Protein AF-A0A9W9RXB1-F1 (afdb_monomer_lite)

Organism: NCBI:txid293559

Radius of gyration: 17.83 Å; chains: 1; bounding box: 60×31×46 Å

Sequence (129 aa):
MPDAEVPLMHVVWFLSLGADPNFGQNESRLRVEEGAIQLFSRPERNSGAALELAAWFCDMEILEILLGHGAKLENSFALHRAMMRKPSERIPFAERLLSLGADINRIRFLSPTILQGGILSRWPPGLVG

InterPro domains:
  IPR036770 Ankyrin repeat-containing domain superfamily [G3DSA:1.25.40.20] (7-116)
  IPR036770 Ankyrin repeat-containing domain superfamily [SSF48403] (12-116)

pLDDT: mean 75.48, std 21.74, range [35.28, 97.75]

Structure (mmCIF, N/CA/C/O backbone):
data_AF-A0A9W9RXB1-F1
#
_entry.id   AF-A0A9W9RXB1-F1
#
loop_
_atom_site.group_PDB
_atom_site.id
_atom_site.type_symbol
_atom_site.label_atom_id
_atom_site.label_alt_id
_atom_site.label_comp_id
_atom_site.label_asym_id
_atom_site.label_entity_id
_atom_site.label_seq_id
_atom_site.pdbx_PDB_ins_code
_atom_site.Cartn_x
_atom_site.Cartn_y
_atom_site.Cartn_z
_atom_site.occupancy
_atom_site.B_iso_or_equiv
_atom_site.auth_seq_id
_atom_site.auth_comp_id
_atom_site.auth_asym_id
_atom_site.auth_atom_id
_atom_site.pdbx_PDB_model_num
ATOM 1 N N . MET A 1 1 ? -23.577 13.113 8.656 1.00 53.94 1 MET A N 1
ATOM 2 C CA . MET A 1 1 ? -22.628 12.340 7.824 1.00 53.94 1 MET A CA 1
ATOM 3 C C . MET A 1 1 ? -23.272 10.998 7.521 1.00 53.94 1 MET A C 1
ATOM 5 O O . MET A 1 1 ? -23.882 10.476 8.451 1.00 53.94 1 MET A O 1
ATOM 9 N N . PRO A 1 2 ? -23.250 10.530 6.257 1.00 50.47 2 PRO A N 1
ATOM 10 C CA . PRO A 1 2 ? -21.994 10.079 5.639 1.00 50.47 2 PRO A CA 1
ATOM 11 C C . PRO A 1 2 ? -21.806 10.449 4.149 1.00 50.47 2 PRO A C 1
ATOM 13 O O . PRO A 1 2 ? -22.614 10.086 3.307 1.00 50.47 2 PRO A O 1
ATOM 16 N N . ASP A 1 3 ? -20.672 11.086 3.831 1.00 51.28 3 ASP A N 1
ATOM 17 C CA . ASP A 1 3 ? -20.150 11.258 2.457 1.00 51.28 3 ASP A CA 1
ATOM 18 C C . ASP A 1 3 ? -18.965 10.304 2.166 1.00 51.28 3 ASP A C 1
ATOM 20 O O . ASP A 1 3 ? -18.363 10.339 1.095 1.00 51.28 3 ASP A O 1
ATOM 24 N N . ALA A 1 4 ? -18.614 9.435 3.124 1.00 51.19 4 ALA A N 1
ATOM 25 C CA . ALA A 1 4 ? -17.474 8.518 3.034 1.00 51.19 4 ALA A CA 1
ATOM 26 C C . ALA A 1 4 ? -17.729 7.288 2.137 1.00 51.19 4 ALA A C 1
ATOM 28 O O . ALA A 1 4 ? -16.776 6.670 1.679 1.00 51.19 4 ALA A O 1
ATOM 29 N N . GLU A 1 5 ? -18.986 6.951 1.825 1.00 55.88 5 GLU A N 1
ATOM 30 C CA . GLU A 1 5 ? -19.309 5.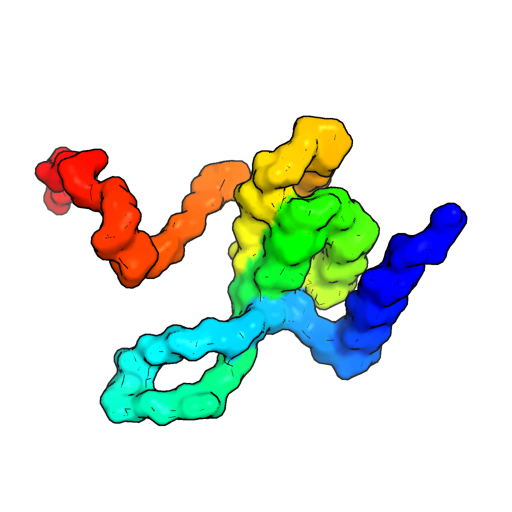808 0.951 1.00 55.88 5 GLU A CA 1
ATOM 31 C C . GLU A 1 5 ? -18.999 6.084 -0.531 1.00 55.88 5 GLU A C 1
ATOM 33 O O . GLU A 1 5 ? -18.772 5.158 -1.311 1.00 55.88 5 GLU A O 1
ATOM 38 N N . VAL A 1 6 ? -18.951 7.360 -0.938 1.00 58.88 6 VAL A N 1
ATOM 39 C CA . VAL A 1 6 ? -18.804 7.751 -2.349 1.00 58.88 6 VAL A CA 1
ATOM 40 C C . VAL A 1 6 ? -17.397 7.482 -2.907 1.00 58.88 6 VAL A C 1
ATOM 42 O O . VAL A 1 6 ? -17.291 6.957 -4.014 1.00 58.88 6 VAL A O 1
ATOM 45 N N . PRO A 1 7 ? -16.285 7.773 -2.211 1.00 60.84 7 PRO A N 1
ATOM 46 C CA . PRO A 1 7 ? -14.955 7.396 -2.699 1.00 60.84 7 PRO A CA 1
ATOM 47 C C . PRO A 1 7 ? -14.756 5.874 -2.764 1.00 60.84 7 PRO A C 1
ATOM 49 O O . PRO A 1 7 ? -14.214 5.367 -3.748 1.00 60.84 7 PRO A O 1
ATOM 52 N N . LEU A 1 8 ? -15.259 5.147 -1.761 1.00 68.19 8 LEU A N 1
ATOM 53 C CA . LEU A 1 8 ? -15.157 3.688 -1.658 1.00 68.19 8 LEU A CA 1
ATOM 54 C C . LEU A 1 8 ? -15.881 2.979 -2.806 1.00 68.19 8 LEU A C 1
ATOM 56 O O . LEU A 1 8 ? -15.292 2.113 -3.457 1.00 68.19 8 LEU A O 1
ATOM 60 N N . MET A 1 9 ? -17.120 3.388 -3.116 1.00 72.19 9 MET A N 1
ATOM 61 C CA . MET A 1 9 ? -17.891 2.767 -4.200 1.00 72.19 9 MET A CA 1
ATOM 62 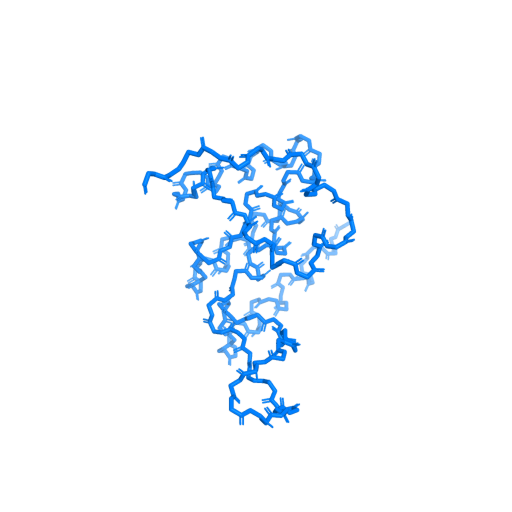C C . MET A 1 9 ? -17.196 2.907 -5.558 1.00 72.19 9 MET A C 1
ATOM 64 O O . MET A 1 9 ? -17.211 1.965 -6.345 1.00 72.19 9 MET A O 1
ATOM 68 N N . HIS A 1 10 ? -16.546 4.043 -5.833 1.00 80.44 10 HIS A N 1
ATOM 69 C CA . HIS A 1 10 ? -15.875 4.253 -7.113 1.00 80.44 10 HIS A CA 1
ATOM 70 C C . HIS A 1 10 ? -14.614 3.398 -7.237 1.00 80.44 10 HIS A C 1
ATOM 72 O O . HIS A 1 10 ? -14.398 2.801 -8.290 1.00 80.44 10 HIS A O 1
ATOM 78 N N . VAL A 1 11 ? -13.805 3.293 -6.175 1.00 85.69 11 VAL A N 1
ATOM 79 C CA . VAL A 1 11 ? -12.600 2.444 -6.176 1.00 85.69 11 VAL A CA 1
ATOM 80 C C . VAL A 1 11 ? -12.979 0.983 -6.411 1.00 85.69 11 VAL A C 1
ATOM 82 O O . VAL A 1 11 ? -12.454 0.360 -7.333 1.00 85.69 11 VAL A O 1
ATOM 85 N N . VAL A 1 12 ? -13.940 0.458 -5.645 1.00 87.81 12 VAL A N 1
ATOM 86 C CA . VAL A 1 12 ? -14.425 -0.923 -5.803 1.00 87.81 12 VAL A CA 1
ATOM 87 C C . VAL A 1 12 ? -15.013 -1.141 -7.197 1.00 87.81 12 VAL A C 1
ATOM 89 O O . VAL A 1 12 ? -14.729 -2.152 -7.838 1.00 87.81 12 VAL A O 1
ATOM 92 N N . TRP A 1 13 ? -15.785 -0.180 -7.708 1.00 91.06 13 TRP A N 1
ATOM 93 C CA . TRP A 1 13 ? -16.368 -0.268 -9.042 1.00 91.06 13 TRP A CA 1
ATOM 94 C C . TRP A 1 13 ? -15.300 -0.324 -10.142 1.00 91.06 13 TRP A C 1
ATOM 96 O O . TRP A 1 13 ? -15.350 -1.225 -10.977 1.00 91.06 13 TRP A O 1
ATOM 106 N N . PHE A 1 14 ? -14.283 0.543 -10.119 1.00 91.00 14 PHE A N 1
ATOM 107 C CA . PHE A 1 14 ? -13.187 0.484 -11.094 1.00 91.00 14 PHE A CA 1
ATOM 108 C C . PHE A 1 14 ? -12.423 -0.843 -11.034 1.00 91.00 14 PHE A C 1
ATOM 110 O O . PHE A 1 14 ? -12.143 -1.434 -12.078 1.00 91.00 14 PHE A O 1
ATOM 117 N N . LEU A 1 15 ? -12.126 -1.345 -9.833 1.00 92.50 15 LEU A N 1
ATOM 118 C CA . LEU A 1 15 ? -11.457 -2.638 -9.658 1.00 92.50 15 LEU A CA 1
ATOM 119 C C . LEU A 1 15 ? -12.323 -3.793 -10.187 1.00 92.50 15 LEU A C 1
ATOM 121 O O . LEU A 1 15 ? -11.806 -4.694 -10.844 1.00 92.50 15 LEU A O 1
ATOM 125 N N . SER A 1 16 ? -13.648 -3.730 -10.003 1.00 92.06 16 SER A N 1
ATOM 126 C CA . SER A 1 16 ? -14.589 -4.723 -10.547 1.00 92.06 16 SER A CA 1
ATOM 127 C C . SER A 1 16 ? -14.629 -4.756 -12.080 1.00 92.06 16 SER A C 1
ATOM 129 O O . SER A 1 16 ? -14.915 -5.796 -12.670 1.00 92.06 16 SER A O 1
ATOM 131 N N . LEU A 1 17 ? -14.286 -3.641 -12.733 1.00 95.00 17 LEU A N 1
ATOM 132 C CA . LEU A 1 17 ? -14.138 -3.548 -14.187 1.00 95.00 17 LEU A CA 1
ATOM 133 C C . LEU A 1 17 ? -12.760 -4.019 -14.686 1.00 95.00 17 LEU A C 1
ATOM 135 O O . LEU A 1 17 ? -12.500 -3.974 -15.888 1.00 95.00 17 LEU A O 1
ATOM 139 N N . GLY A 1 18 ? -11.876 -4.467 -13.788 1.00 92.44 18 GLY A N 1
ATOM 140 C CA . GLY A 1 18 ? -10.537 -4.948 -14.124 1.00 92.44 18 GLY A CA 1
ATOM 141 C C . GLY A 1 18 ? -9.453 -3.870 -14.115 1.00 92.44 18 GLY A C 1
ATOM 142 O O . GLY A 1 18 ? -8.410 -4.066 -14.741 1.00 92.44 18 GLY A O 1
ATOM 143 N N . ALA A 1 19 ? -9.669 -2.736 -13.438 1.00 91.12 19 ALA A N 1
ATOM 144 C CA . ALA A 1 19 ? -8.584 -1.789 -13.192 1.00 91.12 19 ALA A CA 1
ATOM 145 C C . ALA A 1 19 ? -7.461 -2.467 -12.384 1.00 91.12 19 ALA A C 1
ATOM 147 O O . ALA A 1 19 ? -7.715 -3.052 -11.333 1.00 91.12 19 ALA A O 1
ATOM 148 N N . ASP A 1 20 ? -6.219 -2.381 -12.868 1.00 92.62 20 ASP A N 1
ATOM 149 C CA . ASP A 1 20 ? -5.045 -2.887 -12.151 1.00 92.62 20 ASP A CA 1
ATOM 150 C C . ASP A 1 20 ? -4.547 -1.810 -11.170 1.00 92.62 20 ASP A C 1
ATOM 152 O O . ASP A 1 20 ? -4.140 -0.729 -11.615 1.00 92.62 20 ASP A O 1
ATOM 156 N N . PRO A 1 21 ? -4.550 -2.062 -9.846 1.00 93.44 21 PRO A N 1
ATOM 157 C CA . PRO A 1 21 ? -4.122 -1.073 -8.857 1.00 93.44 21 PRO A CA 1
ATOM 158 C C . PRO A 1 21 ? -2.614 -0.773 -8.902 1.00 93.44 21 PRO A C 1
ATOM 160 O O . PRO A 1 21 ? -2.155 0.143 -8.220 1.00 93.44 21 PRO A O 1
ATOM 163 N N . ASN A 1 22 ? -1.840 -1.516 -9.698 1.00 92.94 22 ASN A N 1
ATOM 164 C CA . ASN A 1 22 ? -0.417 -1.278 -9.925 1.00 92.94 22 ASN A CA 1
ATOM 165 C C . ASN A 1 22 ? -0.145 -0.340 -11.113 1.00 92.94 22 ASN A C 1
ATOM 167 O O . ASN A 1 22 ? 1.015 -0.153 -11.488 1.00 92.94 22 ASN A O 1
ATOM 171 N N . PHE A 1 23 ? -1.181 0.223 -11.746 1.00 89.38 23 PHE A N 1
ATOM 172 C CA . PHE A 1 23 ? -1.019 1.168 -12.850 1.00 89.38 23 PHE A CA 1
ATOM 173 C C . PHE A 1 23 ? -1.002 2.613 -12.350 1.00 89.38 23 PHE A C 1
ATOM 175 O O . PHE A 1 23 ? -1.923 3.084 -11.685 1.00 89.38 23 PHE A O 1
ATOM 182 N N . GLY A 1 24 ? 0.069 3.326 -12.686 1.00 79.50 24 GLY A N 1
ATOM 183 C CA . GLY A 1 24 ? 0.255 4.735 -12.353 1.00 79.50 24 GLY A CA 1
ATOM 184 C C . GLY A 1 24 ? -0.290 5.667 -13.421 1.00 79.50 24 GLY A C 1
ATOM 185 O O . GLY A 1 24 ? -0.589 5.252 -14.545 1.00 79.50 24 GLY A O 1
ATOM 186 N N . GLN A 1 25 ? -0.352 6.958 -13.083 1.00 69.62 25 GLN A N 1
ATOM 187 C CA . GLN A 1 25 ? -0.546 7.994 -14.093 1.00 69.62 25 GLN A CA 1
ATOM 188 C C . GLN A 1 25 ? 0.530 7.862 -15.172 1.00 69.62 25 GLN A C 1
ATOM 190 O O . GLN A 1 25 ? 1.646 7.406 -14.910 1.00 69.62 25 GLN A O 1
ATOM 195 N N . ASN A 1 26 ? 0.190 8.290 -16.384 1.00 63.31 26 ASN A N 1
ATOM 196 C CA . ASN A 1 26 ? 1.174 8.503 -17.427 1.00 63.31 26 ASN A CA 1
ATOM 197 C C . ASN A 1 26 ? 2.134 9.587 -16.938 1.00 63.31 26 ASN A C 1
ATOM 199 O O . ASN A 1 26 ? 1.912 10.773 -17.181 1.00 63.31 26 ASN A O 1
ATOM 203 N N . GLU A 1 27 ? 3.209 9.206 -16.250 1.00 53.91 27 GLU A N 1
ATOM 204 C CA . GLU A 1 27 ? 4.370 10.065 -16.248 1.00 53.91 27 GLU A CA 1
ATOM 205 C C . GLU A 1 27 ? 4.760 10.146 -17.718 1.00 53.91 27 GLU A C 1
ATOM 207 O O . GLU A 1 27 ? 5.204 9.166 -18.321 1.00 53.91 27 GLU A O 1
ATOM 212 N N . SER A 1 28 ? 4.580 11.318 -18.317 1.00 44.59 28 SER A N 1
ATOM 213 C CA . SER A 1 28 ? 5.316 11.734 -19.499 1.00 44.59 28 SER A CA 1
ATOM 214 C C . SER A 1 28 ? 6.798 11.819 -19.126 1.00 44.59 28 SER A C 1
ATOM 216 O O . SER A 1 28 ? 7.433 12.866 -19.214 1.00 44.59 28 SER A O 1
ATOM 218 N N . ARG A 1 29 ? 7.372 10.705 -18.657 1.00 47.31 29 ARG A N 1
ATOM 219 C CA . ARG A 1 29 ? 8.784 10.437 -18.769 1.00 47.31 29 ARG A CA 1
ATOM 220 C C . ARG A 1 29 ? 9.004 10.435 -20.261 1.00 47.31 29 ARG A C 1
ATOM 222 O O . ARG A 1 29 ? 8.579 9.523 -20.967 1.00 47.31 29 ARG A O 1
ATOM 229 N N . LEU A 1 30 ? 9.624 11.511 -20.724 1.00 44.81 30 LEU A N 1
ATOM 230 C CA . LEU A 1 30 ? 10.479 11.504 -21.893 1.00 44.81 30 LEU A CA 1
ATOM 231 C C . LEU A 1 30 ? 11.390 10.283 -21.746 1.00 44.81 30 LEU A C 1
ATOM 233 O O . LEU A 1 30 ? 12.469 10.354 -21.161 1.00 44.81 30 LEU A O 1
ATOM 237 N N . ARG A 1 31 ? 10.911 9.122 -22.189 1.00 43.38 31 ARG A N 1
ATOM 238 C CA . ARG A 1 31 ? 11.745 7.959 -22.400 1.00 43.38 31 ARG A CA 1
ATOM 239 C C . ARG A 1 31 ? 12.575 8.388 -23.594 1.00 43.38 31 ARG A C 1
ATOM 241 O O . ARG A 1 31 ? 12.097 8.374 -24.722 1.00 43.38 31 ARG A O 1
ATOM 248 N N . VAL A 1 32 ? 13.783 8.876 -23.332 1.00 47.28 32 VAL A N 1
ATOM 249 C CA . VAL A 1 32 ? 14.806 9.011 -24.367 1.00 47.28 32 VAL A CA 1
ATOM 250 C C . VAL A 1 32 ? 15.273 7.590 -24.674 1.00 47.28 32 VAL A C 1
ATOM 252 O O . VAL A 1 32 ? 16.383 7.196 -24.352 1.00 47.28 32 VAL A O 1
ATOM 255 N N . GLU A 1 33 ? 14.376 6.773 -25.213 1.00 46.16 33 GLU A N 1
ATOM 256 C CA . GLU A 1 33 ? 14.771 5.594 -25.958 1.00 46.16 33 GLU A CA 1
ATOM 257 C C . GLU A 1 33 ? 14.770 6.020 -27.418 1.00 46.16 33 GLU A C 1
ATOM 259 O O . GLU A 1 33 ? 13.738 6.394 -27.972 1.00 46.16 33 GLU A O 1
ATOM 264 N N . GLU A 1 34 ? 15.974 6.060 -27.987 1.00 46.94 34 GLU A N 1
ATOM 265 C CA . GLU A 1 34 ? 16.207 6.133 -29.431 1.00 46.94 34 GLU A CA 1
ATOM 266 C C . GLU A 1 34 ? 15.442 7.257 -30.155 1.00 46.94 34 GLU A C 1
ATOM 268 O O . GLU A 1 34 ? 14.815 7.055 -31.190 1.00 46.94 34 GLU A O 1
ATOM 273 N N . GLY A 1 35 ? 15.500 8.481 -29.622 1.00 47.06 35 GLY A N 1
ATOM 274 C CA . GLY A 1 35 ? 15.162 9.684 -30.393 1.00 47.06 35 GLY A CA 1
ATOM 275 C C . GLY A 1 35 ? 13.688 9.868 -30.782 1.00 47.06 35 GLY A C 1
ATOM 276 O O . GLY A 1 35 ? 13.399 10.764 -31.573 1.00 47.06 35 GLY A O 1
ATOM 277 N N . ALA A 1 36 ? 12.749 9.094 -30.227 1.00 48.03 36 ALA A N 1
ATOM 278 C CA . ALA A 1 36 ? 11.323 9.227 -30.530 1.00 48.03 36 ALA A CA 1
ATOM 279 C C . ALA A 1 36 ? 10.509 9.700 -29.313 1.00 48.03 36 ALA A C 1
ATOM 281 O O . ALA A 1 36 ? 10.356 8.990 -28.320 1.00 48.03 36 ALA A O 1
ATOM 282 N N . ILE A 1 37 ? 9.911 10.892 -29.412 1.00 48.81 37 ILE A N 1
ATOM 283 C CA . ILE A 1 37 ? 8.893 11.362 -28.462 1.00 48.81 37 ILE A CA 1
ATOM 284 C C . ILE A 1 37 ? 7.606 10.569 -28.729 1.00 48.81 37 ILE A C 1
ATOM 286 O O . ILE A 1 37 ? 6.862 10.873 -29.660 1.00 48.81 37 ILE A O 1
ATOM 290 N N . GLN A 1 38 ? 7.323 9.542 -27.925 1.00 51.69 38 GLN A N 1
ATOM 291 C CA . GLN A 1 38 ? 6.029 8.857 -27.979 1.00 51.69 38 GLN A CA 1
ATOM 292 C C . GLN A 1 38 ? 4.991 9.620 -27.144 1.00 51.69 38 GLN A C 1
ATOM 294 O O . GLN A 1 38 ? 4.958 9.523 -25.920 1.00 51.69 38 GLN A O 1
ATOM 299 N N . LEU A 1 39 ? 4.115 10.358 -27.832 1.00 50.72 39 LEU A N 1
ATOM 300 C CA . LEU A 1 39 ? 2.963 11.082 -27.266 1.00 50.72 39 LEU A CA 1
ATOM 301 C C . LEU A 1 39 ? 1.862 10.168 -26.687 1.00 50.72 39 LEU A C 1
ATOM 303 O O . LEU A 1 39 ? 0.948 10.656 -26.030 1.00 50.72 39 LEU A O 1
ATOM 307 N N . PHE A 1 40 ? 1.952 8.851 -26.889 1.00 49.78 40 PHE A N 1
ATOM 308 C CA . PHE A 1 40 ? 1.027 7.861 -26.333 1.00 49.78 40 PHE A CA 1
ATOM 309 C C . PHE A 1 40 ? 1.731 7.043 -25.250 1.00 49.78 40 PHE A C 1
ATOM 311 O O . PHE A 1 40 ? 2.123 5.893 -25.452 1.00 49.78 40 PHE A O 1
ATOM 318 N N . SER A 1 41 ? 1.947 7.666 -24.095 1.00 59.66 41 SER A N 1
ATOM 319 C CA . SER A 1 41 ? 2.550 7.011 -22.936 1.00 59.66 41 SER A CA 1
ATOM 320 C C . SER A 1 41 ? 1.599 5.921 -22.432 1.00 59.66 41 SER A C 1
ATOM 322 O O . SER A 1 41 ? 0.437 6.188 -22.128 1.00 59.66 41 SER A O 1
ATOM 324 N N . ARG A 1 42 ? 2.067 4.672 -22.381 1.00 63.34 42 ARG A N 1
ATOM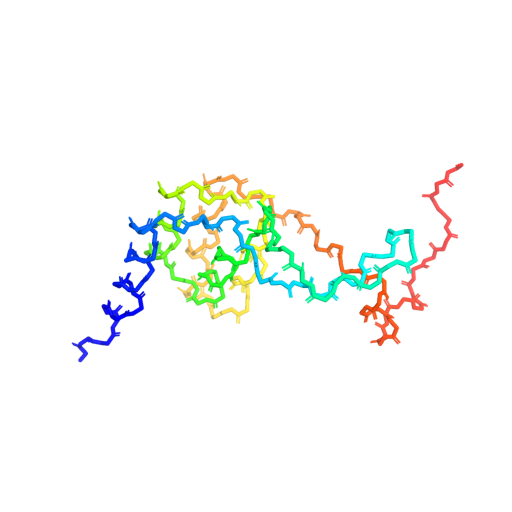 325 C CA . ARG A 1 42 ? 1.350 3.589 -21.694 1.00 63.34 42 ARG A CA 1
ATOM 326 C C . ARG A 1 42 ? 1.403 3.849 -20.177 1.00 63.34 42 ARG A C 1
ATOM 328 O O . ARG A 1 42 ? 2.430 4.359 -19.725 1.00 63.34 42 ARG A O 1
ATOM 335 N N . PRO A 1 43 ? 0.374 3.464 -19.401 1.00 69.81 43 PRO A N 1
ATOM 336 C CA . PRO A 1 43 ? 0.401 3.605 -17.946 1.00 69.81 43 PRO A CA 1
ATOM 337 C C . PRO A 1 43 ? 1.589 2.852 -17.335 1.00 69.81 43 PRO A C 1
ATOM 339 O O . PRO A 1 43 ? 1.995 1.793 -17.832 1.00 69.81 43 PRO A O 1
ATOM 342 N N . GLU A 1 44 ? 2.156 3.403 -16.261 1.00 77.00 44 GLU A N 1
ATOM 343 C CA . GLU A 1 44 ? 3.297 2.811 -15.558 1.00 77.00 44 GLU A CA 1
ATOM 344 C C . GLU A 1 44 ? 2.849 1.540 -14.822 1.00 77.00 44 GLU A C 1
ATOM 346 O O . GLU A 1 44 ? 2.114 1.619 -13.847 1.00 77.00 44 GLU A O 1
ATOM 351 N N . ARG A 1 45 ? 3.282 0.363 -15.295 1.00 77.75 45 ARG A N 1
ATOM 352 C CA . ARG A 1 45 ? 2.747 -0.954 -14.879 1.00 77.75 45 ARG A CA 1
ATOM 353 C C . ARG A 1 45 ? 3.181 -1.458 -13.494 1.00 77.75 45 ARG A C 1
ATOM 355 O O . ARG A 1 45 ? 2.723 -2.512 -13.073 1.00 77.75 45 ARG A O 1
ATOM 362 N N . ASN A 1 46 ? 4.087 -0.751 -12.825 1.00 85.94 46 ASN A N 1
ATOM 363 C CA . ASN A 1 46 ? 4.608 -1.089 -11.493 1.00 85.94 46 ASN A CA 1
ATOM 364 C C . ASN A 1 46 ? 4.561 0.138 -10.577 1.00 85.94 46 ASN A C 1
ATOM 366 O O . ASN A 1 46 ? 5.502 0.423 -9.840 1.00 85.94 46 ASN A O 1
ATOM 370 N N . SER A 1 47 ? 3.489 0.913 -10.681 1.00 88.56 47 SER A N 1
ATOM 371 C CA . SER A 1 47 ? 3.310 2.111 -9.881 1.00 88.56 47 SER A CA 1
ATOM 372 C C . SER A 1 47 ? 2.631 1.780 -8.560 1.00 88.56 47 SER A C 1
ATOM 374 O O . SER A 1 47 ? 1.628 1.073 -8.521 1.00 88.56 47 SER A O 1
ATOM 376 N N . GLY A 1 48 ? 3.136 2.346 -7.469 1.00 90.94 48 GLY A N 1
ATOM 377 C CA . GLY A 1 48 ? 2.458 2.336 -6.175 1.00 90.94 48 GLY A CA 1
ATOM 378 C C . GLY A 1 48 ? 1.488 3.501 -5.971 1.00 90.94 48 GLY A C 1
ATOM 379 O O . GLY A 1 48 ? 1.084 3.742 -4.836 1.00 90.94 48 GLY A O 1
ATOM 380 N N . ALA A 1 49 ? 1.139 4.252 -7.023 1.00 90.19 49 ALA A N 1
ATOM 381 C CA . ALA A 1 49 ? 0.391 5.506 -6.923 1.00 90.19 49 ALA A CA 1
ATOM 382 C C . ALA A 1 49 ? -0.963 5.372 -6.203 1.00 90.19 49 ALA A C 1
ATOM 384 O O . ALA A 1 49 ? -1.315 6.242 -5.407 1.00 90.19 49 ALA A O 1
ATOM 385 N N . ALA A 1 50 ? -1.703 4.282 -6.436 1.00 92.38 50 ALA A N 1
ATOM 386 C CA . ALA A 1 50 ? -2.979 4.039 -5.763 1.00 92.38 50 ALA A CA 1
ATOM 387 C C . ALA A 1 50 ? -2.799 3.887 -4.240 1.00 92.38 50 ALA A C 1
ATOM 389 O O . ALA A 1 50 ? -3.489 4.547 -3.461 1.00 92.38 50 ALA A O 1
ATOM 390 N N . LEU A 1 51 ? -1.810 3.092 -3.814 1.00 94.88 51 LEU A N 1
ATOM 391 C CA . LEU A 1 51 ? -1.464 2.915 -2.399 1.00 94.88 51 LEU A CA 1
ATOM 392 C C . LEU A 1 51 ? -0.921 4.205 -1.774 1.00 94.88 51 LEU A C 1
ATOM 394 O O . LEU A 1 51 ? -1.237 4.527 -0.632 1.00 94.88 51 LEU A O 1
ATOM 398 N N . GLU A 1 52 ? -0.123 4.971 -2.517 1.00 92.88 52 GLU A N 1
ATOM 399 C CA . GLU A 1 52 ? 0.372 6.274 -2.074 1.00 92.88 52 GLU A CA 1
ATOM 400 C C . GLU A 1 52 ? -0.748 7.287 -1.841 1.00 92.88 52 GLU A C 1
ATOM 402 O O . GLU A 1 52 ? -0.668 8.070 -0.892 1.00 92.88 52 GLU A O 1
ATOM 407 N N . LEU A 1 53 ? -1.786 7.271 -2.681 1.00 91.06 53 LEU A N 1
ATOM 408 C CA . LEU A 1 53 ? -2.950 8.134 -2.525 1.00 91.06 53 LEU A CA 1
ATOM 409 C C . LEU A 1 53 ? -3.786 7.720 -1.309 1.00 91.06 53 LEU A C 1
ATOM 411 O O . LEU A 1 53 ? -4.128 8.580 -0.501 1.00 91.06 53 LEU A O 1
ATOM 415 N N . ALA A 1 54 ? -4.043 6.421 -1.128 1.00 93.19 54 ALA A N 1
ATOM 416 C CA . ALA A 1 54 ? -4.702 5.904 0.074 1.00 93.19 54 ALA A CA 1
ATOM 417 C C . ALA A 1 54 ? -3.936 6.315 1.343 1.00 93.19 54 ALA A C 1
ATOM 419 O O . ALA A 1 54 ? -4.509 6.837 2.300 1.00 93.19 54 ALA A O 1
ATOM 420 N N . ALA A 1 55 ? -2.609 6.186 1.312 1.00 93.81 55 ALA A N 1
ATOM 421 C CA . ALA A 1 55 ? -1.744 6.565 2.417 1.00 93.81 55 ALA A CA 1
ATOM 422 C C . ALA A 1 55 ? -1.709 8.072 2.684 1.00 93.81 55 ALA A C 1
ATOM 424 O O . ALA A 1 55 ? -1.676 8.482 3.843 1.00 93.81 55 ALA A O 1
ATOM 425 N N . TRP A 1 56 ? -1.768 8.909 1.643 1.00 92.19 56 TRP A N 1
ATOM 426 C CA . TRP A 1 56 ? -1.868 10.361 1.799 1.00 92.19 56 TRP A CA 1
ATOM 427 C C . TRP A 1 56 ? -3.085 10.767 2.631 1.00 92.19 56 TRP A C 1
ATOM 429 O O . TRP A 1 56 ? -2.996 11.715 3.403 1.00 92.19 56 TRP A O 1
ATOM 439 N N . PHE A 1 57 ? -4.199 10.043 2.512 1.00 91.25 57 PHE A N 1
ATOM 440 C CA . PHE A 1 57 ? -5.394 10.262 3.328 1.00 91.25 57 PHE A CA 1
ATOM 441 C C . PHE A 1 57 ? -5.451 9.388 4.589 1.00 91.25 57 PHE A C 1
ATOM 443 O O . PHE A 1 57 ? -6.350 9.579 5.403 1.00 91.25 57 PHE A O 1
ATOM 450 N N . CYS A 1 58 ? -4.478 8.488 4.786 1.00 94.19 58 CYS A N 1
ATOM 451 C CA . CYS A 1 58 ? -4.497 7.443 5.816 1.00 94.19 58 CYS A CA 1
ATOM 452 C C . CYS A 1 58 ? -5.810 6.636 5.802 1.00 94.19 58 CYS A C 1
ATOM 454 O O . CYS A 1 58 ? -6.342 6.280 6.853 1.00 94.19 58 CYS A O 1
ATOM 456 N N . ASP A 1 59 ? -6.334 6.369 4.604 1.00 93.62 59 ASP A N 1
ATOM 457 C CA . ASP A 1 59 ? -7.584 5.641 4.408 1.00 93.62 59 ASP A CA 1
ATOM 458 C C . ASP A 1 59 ? -7.333 4.132 4.489 1.00 93.62 59 ASP A C 1
ATOM 460 O O . ASP A 1 59 ? -6.847 3.503 3.543 1.00 93.62 59 ASP A O 1
ATOM 464 N N . MET A 1 60 ? -7.601 3.567 5.669 1.00 94.75 60 MET A N 1
ATOM 465 C CA . MET A 1 60 ? -7.345 2.155 5.951 1.00 94.75 60 MET A CA 1
ATOM 466 C C . MET A 1 60 ? -8.232 1.234 5.114 1.00 94.75 60 MET A C 1
ATOM 468 O O . MET A 1 60 ? -7.804 0.154 4.729 1.00 94.75 60 MET A O 1
ATOM 472 N N . GLU A 1 61 ? -9.457 1.651 4.811 1.00 94.31 61 GLU A N 1
ATOM 473 C CA . GLU A 1 61 ? -10.389 0.814 4.067 1.00 94.31 61 GLU A CA 1
ATOM 474 C C . GLU A 1 61 ? -9.967 0.715 2.598 1.00 94.31 61 GLU A C 1
ATOM 476 O O . GLU A 1 61 ? -9.859 -0.388 2.058 1.00 94.31 61 GLU A O 1
ATOM 481 N N . ILE A 1 62 ? -9.596 1.841 1.978 1.00 93.94 62 ILE A N 1
ATOM 482 C CA . ILE A 1 62 ? -9.031 1.838 0.622 1.00 93.94 62 ILE A CA 1
ATOM 483 C C . ILE A 1 62 ? -7.706 1.063 0.578 1.00 93.94 62 ILE A C 1
ATOM 485 O O . ILE A 1 62 ? -7.463 0.345 -0.394 1.00 93.94 62 ILE A O 1
ATOM 489 N N . LEU A 1 63 ? -6.859 1.164 1.612 1.00 95.50 63 LEU A N 1
ATOM 490 C CA . LEU A 1 63 ? -5.627 0.373 1.705 1.00 95.50 63 LEU A CA 1
ATOM 491 C C . LEU A 1 63 ? -5.923 -1.130 1.588 1.00 95.50 63 LEU A C 1
ATOM 493 O O . LEU A 1 63 ? -5.340 -1.797 0.732 1.00 95.50 63 LEU A O 1
ATOM 497 N N . GLU A 1 64 ? -6.829 -1.655 2.415 1.00 95.94 64 GLU A N 1
ATOM 498 C CA . GLU A 1 64 ? -7.162 -3.084 2.415 1.00 95.94 64 GLU A CA 1
ATOM 499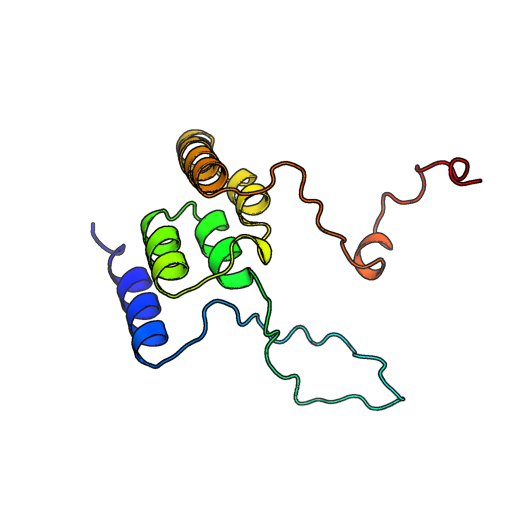 C C . GLU A 1 64 ? -7.829 -3.521 1.103 1.00 95.94 64 GLU A C 1
ATOM 501 O O . GLU A 1 64 ? -7.496 -4.584 0.578 1.00 95.94 64 GLU A O 1
ATOM 506 N N . ILE A 1 65 ? -8.708 -2.692 0.526 1.00 95.69 65 ILE A N 1
ATOM 507 C CA . ILE A 1 65 ? -9.336 -2.967 -0.777 1.00 95.69 65 ILE A CA 1
ATOM 508 C C . ILE A 1 65 ? -8.268 -3.103 -1.868 1.00 95.69 65 ILE A C 1
ATOM 510 O O . ILE A 1 65 ? -8.259 -4.084 -2.612 1.00 95.69 65 ILE A O 1
ATOM 514 N N . LEU A 1 66 ? -7.342 -2.146 -1.965 1.00 95.75 66 LEU A N 1
ATOM 515 C CA . LEU A 1 66 ? -6.293 -2.168 -2.986 1.00 95.75 66 LEU A CA 1
ATOM 516 C C . LEU A 1 66 ? -5.385 -3.394 -2.837 1.00 95.75 66 LEU A C 1
ATOM 518 O O . LEU A 1 66 ? -5.089 -4.060 -3.831 1.00 95.75 66 LEU A O 1
ATOM 522 N N . LEU A 1 67 ? -4.973 -3.725 -1.609 1.00 96.44 67 LEU A N 1
ATOM 523 C CA . LEU A 1 67 ? -4.162 -4.915 -1.333 1.00 96.44 67 LEU A CA 1
ATOM 524 C C . LEU 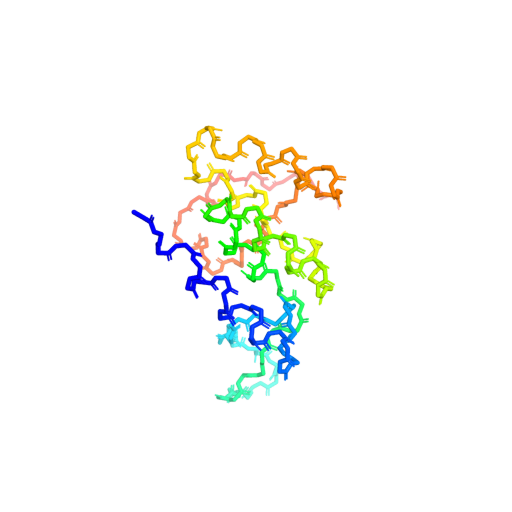A 1 67 ? -4.916 -6.208 -1.672 1.00 96.44 67 LEU A C 1
ATOM 526 O O . LEU A 1 67 ? -4.342 -7.102 -2.293 1.00 96.44 67 LEU A O 1
ATOM 530 N N . GLY A 1 68 ? -6.211 -6.284 -1.347 1.00 96.25 68 GLY A N 1
ATOM 531 C CA . GLY A 1 68 ? -7.084 -7.402 -1.715 1.00 96.25 68 GLY A CA 1
ATOM 532 C C . GLY A 1 68 ? -7.216 -7.602 -3.229 1.00 96.25 68 GLY A C 1
ATOM 533 O O . GLY A 1 68 ? -7.391 -8.728 -3.690 1.00 96.25 68 GLY A O 1
ATOM 534 N N . HIS A 1 69 ? -7.049 -6.532 -4.009 1.00 96.00 69 HIS A N 1
ATOM 535 C CA . HIS A 1 69 ? -7.007 -6.556 -5.473 1.00 96.00 69 HIS A CA 1
ATOM 536 C C . HIS A 1 69 ? -5.584 -6.655 -6.060 1.00 96.00 69 HIS A C 1
ATOM 538 O O . HIS A 1 69 ? -5.390 -6.448 -7.257 1.00 96.00 69 HIS A O 1
ATOM 544 N N . GLY A 1 70 ? -4.582 -7.012 -5.251 1.00 95.44 70 GLY A N 1
ATOM 545 C CA . GLY A 1 70 ? -3.228 -7.308 -5.724 1.00 95.44 70 GLY A CA 1
ATOM 546 C C . GLY A 1 70 ? -2.322 -6.088 -5.893 1.00 95.44 70 GLY A C 1
ATOM 547 O O . GLY A 1 70 ? -1.330 -6.160 -6.624 1.00 95.44 70 GLY A O 1
ATOM 548 N N . ALA A 1 71 ? -2.635 -4.965 -5.241 1.00 96.25 71 ALA A N 1
ATOM 549 C CA . ALA A 1 71 ? -1.709 -3.842 -5.161 1.00 96.25 71 ALA A CA 1
ATOM 550 C C . ALA A 1 71 ? -0.412 -4.255 -4.449 1.00 96.25 71 ALA A C 1
ATOM 552 O O . ALA A 1 71 ? -0.434 -4.862 -3.378 1.00 96.25 71 ALA A O 1
ATOM 553 N N . LYS A 1 72 ? 0.727 -3.894 -5.036 1.00 95.38 72 LYS A N 1
ATOM 554 C CA . LYS A 1 72 ? 2.056 -4.254 -4.539 1.00 95.38 72 LYS A CA 1
ATOM 555 C C . LYS A 1 72 ? 2.622 -3.166 -3.644 1.00 95.38 72 LYS A C 1
ATOM 557 O O . LYS A 1 72 ? 2.967 -2.073 -4.103 1.00 95.38 72 LYS A O 1
ATOM 562 N N . LEU A 1 73 ? 2.760 -3.475 -2.360 1.00 93.75 73 LEU A N 1
ATOM 563 C CA . LEU A 1 73 ? 3.316 -2.554 -1.372 1.00 93.75 73 LEU A CA 1
ATOM 564 C C . LEU A 1 73 ? 4.757 -2.158 -1.730 1.00 93.75 73 LEU A C 1
ATOM 566 O O . LEU A 1 73 ? 5.126 -0.985 -1.622 1.00 93.75 73 LEU A O 1
ATOM 570 N N . GLU A 1 74 ? 5.527 -3.102 -2.274 1.00 91.56 74 GLU A N 1
ATOM 571 C CA . GLU A 1 74 ? 6.885 -2.921 -2.778 1.00 91.56 74 GLU A CA 1
ATOM 572 C C . GLU A 1 74 ? 6.971 -2.065 -4.044 1.00 91.56 74 GLU A C 1
ATOM 574 O O . GLU A 1 74 ? 8.074 -1.735 -4.456 1.00 91.56 74 GLU A O 1
ATOM 579 N N . ASN A 1 75 ? 5.868 -1.580 -4.610 1.00 89.44 75 ASN A N 1
ATOM 580 C CA . ASN A 1 75 ? 5.883 -0.545 -5.653 1.00 89.44 75 ASN A CA 1
ATOM 581 C C . ASN A 1 75 ? 5.614 0.867 -5.103 1.00 89.44 75 ASN A C 1
ATOM 583 O O . ASN A 1 75 ? 5.725 1.845 -5.837 1.00 89.44 75 ASN A O 1
ATOM 587 N N . SER A 1 76 ? 5.267 0.992 -3.817 1.00 90.50 76 SER A N 1
ATOM 588 C CA . SER A 1 76 ? 4.784 2.244 -3.223 1.00 90.50 76 SER A CA 1
ATOM 589 C C . SER A 1 76 ? 5.733 2.877 -2.204 1.00 90.50 76 SER A C 1
ATOM 591 O O . SER A 1 76 ? 6.483 2.197 -1.499 1.00 90.50 76 SER A O 1
ATOM 593 N N . PHE A 1 77 ? 5.617 4.197 -2.051 1.00 91.00 77 PHE A N 1
ATOM 594 C CA . PHE A 1 77 ? 6.141 4.945 -0.906 1.00 91.00 77 PHE A CA 1
ATOM 595 C C . PHE A 1 77 ? 5.034 5.288 0.107 1.00 91.00 77 PHE A C 1
ATOM 597 O O . PHE A 1 77 ? 5.063 6.355 0.725 1.00 91.00 77 PHE A O 1
ATOM 604 N N . ALA A 1 78 ? 4.051 4.396 0.287 1.00 93.19 78 ALA A N 1
ATOM 605 C CA . ALA A 1 78 ? 2.875 4.611 1.137 1.00 93.19 78 ALA A CA 1
ATOM 606 C C . ALA A 1 78 ? 3.240 5.107 2.549 1.00 93.19 78 ALA A C 1
ATOM 608 O O . ALA A 1 78 ? 2.678 6.092 3.023 1.00 93.19 78 ALA A O 1
ATOM 609 N N . LEU A 1 79 ? 4.261 4.515 3.181 1.00 92.62 79 LEU A N 1
ATOM 610 C CA . LEU A 1 79 ? 4.702 4.929 4.516 1.00 92.62 79 LEU A CA 1
ATOM 611 C C . LEU A 1 79 ? 5.135 6.405 4.552 1.00 92.62 79 LEU A C 1
ATOM 613 O O . LEU A 1 79 ? 4.710 7.154 5.427 1.00 92.62 79 LEU A O 1
ATOM 617 N N . HIS A 1 80 ? 5.911 6.848 3.559 1.00 89.88 80 HIS A N 1
ATOM 618 C CA . HIS A 1 80 ? 6.367 8.236 3.448 1.00 89.88 80 HIS A CA 1
ATOM 619 C C . HIS A 1 80 ? 5.201 9.199 3.208 1.00 89.88 80 HIS A C 1
ATOM 621 O O . HIS A 1 80 ? 5.173 10.290 3.775 1.00 89.88 80 HIS A O 1
ATOM 627 N N . ARG A 1 81 ? 4.219 8.797 2.391 1.00 91.00 81 ARG A N 1
ATOM 628 C CA . ARG A 1 81 ? 3.018 9.600 2.120 1.00 91.00 81 ARG A CA 1
ATOM 629 C C . ARG A 1 81 ? 2.155 9.781 3.364 1.00 91.00 81 ARG A C 1
ATOM 631 O O . ARG A 1 81 ? 1.729 10.903 3.628 1.00 91.00 81 ARG A O 1
ATOM 638 N N . ALA A 1 82 ? 1.968 8.725 4.156 1.00 92.62 82 ALA A N 1
ATOM 639 C CA . ALA A 1 82 ? 1.202 8.780 5.401 1.00 92.62 82 ALA A CA 1
ATOM 640 C C . ALA A 1 82 ? 1.803 9.753 6.428 1.00 92.62 82 ALA A C 1
ATOM 642 O O . ALA A 1 82 ? 1.071 10.381 7.195 1.00 92.62 82 ALA A O 1
ATOM 643 N N . MET A 1 83 ? 3.128 9.954 6.428 1.00 88.81 83 MET A N 1
ATOM 644 C CA . MET A 1 83 ? 3.788 10.837 7.399 1.00 88.81 83 MET A CA 1
ATOM 645 C C . MET A 1 83 ? 3.375 12.311 7.297 1.00 88.81 83 MET A C 1
ATOM 647 O O . MET A 1 83 ? 3.549 13.053 8.269 1.00 88.81 83 MET A O 1
ATOM 651 N N . MET A 1 84 ? 2.773 12.713 6.174 1.00 86.25 84 MET A N 1
ATOM 652 C CA . MET A 1 84 ? 2.252 14.062 5.931 1.00 86.25 84 MET A CA 1
ATOM 653 C C . MET A 1 84 ? 0.948 14.361 6.693 1.00 86.25 84 MET A C 1
ATOM 655 O O . MET A 1 84 ? 0.484 15.502 6.693 1.00 86.25 84 MET A O 1
ATOM 659 N N . ARG A 1 85 ? 0.345 13.357 7.346 1.00 90.81 85 ARG A N 1
ATOM 660 C CA . ARG A 1 85 ? -0.891 13.483 8.131 1.00 90.81 85 ARG A CA 1
ATOM 661 C C . ARG A 1 85 ? -0.628 13.710 9.618 1.00 90.81 85 ARG A C 1
ATOM 663 O O . ARG A 1 85 ? 0.500 13.632 10.107 1.00 90.81 85 ARG A O 1
ATOM 670 N N . LYS A 1 86 ? -1.693 14.023 10.362 1.00 91.69 86 LYS A N 1
ATOM 671 C CA . LYS A 1 86 ? -1.612 14.224 11.816 1.00 91.69 86 LYS A CA 1
ATOM 672 C C . LYS A 1 86 ? -1.296 12.901 12.540 1.00 91.69 86 LYS A C 1
ATOM 674 O O . LYS A 1 86 ? -1.702 11.840 12.060 1.00 91.69 86 LYS A O 1
ATOM 679 N N . PRO A 1 87 ? -0.634 12.942 13.714 1.00 92.25 87 PRO A N 1
ATOM 680 C CA . PRO A 1 87 ? -0.233 11.748 14.467 1.00 92.25 87 PRO A CA 1
ATOM 681 C C . PRO A 1 87 ? -1.341 10.710 14.687 1.00 92.25 87 PRO A C 1
ATOM 683 O O . PRO A 1 87 ? -1.087 9.522 14.524 1.00 92.25 87 PRO A O 1
ATOM 686 N N . SER A 1 88 ? -2.566 11.154 14.990 1.00 93.38 88 SER A N 1
ATOM 687 C CA . SER A 1 88 ? -3.701 10.265 15.275 1.00 93.38 88 SER A CA 1
ATOM 688 C C . SER A 1 88 ? -4.154 9.419 14.080 1.00 93.38 88 SER A C 1
ATOM 690 O O . SER A 1 88 ? -4.854 8.437 14.273 1.00 93.38 88 SER A O 1
ATOM 692 N N . GLU A 1 89 ? -3.809 9.824 12.856 1.00 91.44 89 GLU A N 1
ATOM 693 C CA . GLU A 1 89 ? -4.113 9.081 11.626 1.00 91.44 89 GLU A CA 1
ATOM 694 C C . GLU A 1 89 ? -2.883 8.305 11.150 1.00 91.44 89 GLU A C 1
ATOM 696 O O . GLU A 1 89 ? -2.970 7.117 10.848 1.00 91.44 89 GLU A O 1
ATOM 701 N N . ARG A 1 90 ? -1.710 8.955 11.128 1.00 92.81 90 ARG A N 1
ATOM 702 C CA . ARG A 1 90 ? -0.512 8.358 10.527 1.00 92.81 90 ARG A CA 1
ATOM 703 C C . ARG A 1 90 ? 0.097 7.219 11.338 1.00 92.81 90 ARG A C 1
ATOM 705 O O . ARG A 1 90 ? 0.721 6.360 10.732 1.00 92.81 90 ARG A O 1
ATOM 712 N N . ILE A 1 91 ? -0.014 7.222 12.674 1.00 95.31 91 ILE A N 1
ATOM 713 C CA . ILE A 1 91 ? 0.627 6.189 13.510 1.00 95.31 91 ILE A CA 1
ATOM 714 C C . ILE A 1 91 ? -0.049 4.826 13.289 1.00 95.31 91 ILE A C 1
ATOM 716 O O . ILE A 1 91 ? 0.658 3.917 12.857 1.00 95.31 91 ILE A O 1
ATOM 720 N N . PRO A 1 92 ? -1.383 4.679 13.445 1.00 97.06 92 PRO A N 1
ATOM 721 C CA . PRO A 1 92 ? -2.047 3.401 13.173 1.00 97.06 92 PRO A CA 1
ATOM 722 C C . PRO A 1 92 ? -1.861 2.933 11.725 1.00 97.06 92 PRO A C 1
ATOM 724 O O . PRO A 1 92 ? -1.648 1.751 11.462 1.00 97.06 92 PRO A O 1
ATOM 727 N N . PHE A 1 93 ? -1.898 3.868 10.770 1.00 96.94 93 PHE A N 1
ATOM 728 C CA . PHE A 1 93 ? -1.687 3.551 9.360 1.00 96.94 93 PHE A CA 1
ATOM 729 C C . PHE A 1 93 ? -0.258 3.048 9.096 1.00 96.94 93 PHE A C 1
ATOM 731 O O . PHE A 1 93 ? -0.061 2.057 8.397 1.00 96.94 93 PHE A O 1
ATOM 738 N N . ALA A 1 94 ? 0.752 3.687 9.692 1.00 95.88 94 ALA A N 1
ATOM 739 C CA . ALA A 1 94 ? 2.142 3.255 9.598 1.00 95.88 94 ALA A CA 1
ATOM 740 C C . ALA A 1 94 ? 2.367 1.883 10.241 1.00 95.88 94 ALA A C 1
ATOM 742 O O . ALA A 1 94 ? 3.011 1.036 9.629 1.00 95.88 94 ALA A O 1
ATOM 743 N N . GLU A 1 95 ? 1.809 1.638 11.428 1.00 97.12 95 GLU A N 1
ATOM 744 C CA . GLU A 1 95 ? 1.853 0.324 12.081 1.00 97.12 95 GLU A CA 1
ATOM 745 C C . GLU A 1 95 ? 1.262 -0.759 11.178 1.00 97.12 95 GLU A C 1
ATOM 747 O O . GLU A 1 95 ? 1.860 -1.825 11.013 1.00 97.12 95 GLU A O 1
ATOM 752 N N . ARG A 1 96 ? 0.135 -0.465 10.516 1.00 97.75 96 ARG A N 1
ATOM 753 C CA . ARG A 1 96 ? -0.468 -1.391 9.560 1.00 97.75 96 ARG A CA 1
ATOM 754 C C . ARG A 1 96 ? 0.450 -1.667 8.374 1.00 97.75 96 ARG A C 1
ATOM 756 O O . ARG A 1 96 ? 0.704 -2.835 8.085 1.00 97.75 96 ARG A O 1
ATOM 763 N N . LEU A 1 97 ? 0.995 -0.637 7.728 1.00 96.62 97 LEU A N 1
ATOM 764 C CA . LEU A 1 97 ? 1.937 -0.808 6.617 1.00 96.62 97 LEU A CA 1
ATOM 765 C C . LEU A 1 97 ? 3.171 -1.628 7.025 1.00 96.62 97 LEU A C 1
ATOM 767 O O . LEU A 1 97 ? 3.593 -2.512 6.284 1.00 96.62 97 LEU A O 1
ATOM 771 N N . LEU A 1 98 ? 3.729 -1.377 8.212 1.00 96.44 98 LEU A N 1
ATOM 772 C CA . LEU A 1 98 ? 4.866 -2.135 8.742 1.00 96.44 98 LEU A CA 1
ATOM 773 C C . LEU A 1 98 ? 4.494 -3.601 9.008 1.00 96.44 98 LEU A C 1
ATOM 775 O O . LEU A 1 98 ? 5.267 -4.492 8.667 1.00 96.44 98 LEU A O 1
ATOM 779 N N . SER A 1 99 ? 3.292 -3.870 9.533 1.00 97.56 99 SER A N 1
ATOM 780 C CA . SER A 1 99 ? 2.791 -5.241 9.731 1.00 97.56 99 SER A CA 1
ATOM 781 C C . SER A 1 99 ? 2.625 -6.020 8.420 1.00 97.56 99 SER A C 1
ATOM 783 O O . SER A 1 99 ? 2.710 -7.244 8.412 1.00 97.56 99 SER A O 1
ATOM 785 N N . LEU A 1 100 ? 2.419 -5.304 7.312 1.00 96.75 100 LEU A N 1
ATOM 786 C CA . LEU A 1 100 ? 2.318 -5.844 5.956 1.00 96.75 100 LEU A CA 1
ATOM 787 C C . LEU A 1 100 ? 3.686 -5.984 5.262 1.00 96.75 100 LEU A C 1
ATOM 789 O O . LEU A 1 100 ? 3.743 -6.399 4.107 1.00 96.75 100 LEU A O 1
ATOM 793 N N . GLY A 1 101 ? 4.785 -5.645 5.945 1.00 94.75 101 GLY A N 1
ATOM 794 C CA . GLY A 1 101 ? 6.143 -5.765 5.417 1.00 94.75 101 GLY A CA 1
ATOM 795 C C . GLY A 1 101 ? 6.656 -4.535 4.666 1.00 94.75 101 GLY A C 1
ATOM 796 O O . GLY A 1 101 ? 7.601 -4.660 3.889 1.00 94.75 101 GLY A O 1
ATOM 797 N N . ALA A 1 102 ? 6.068 -3.347 4.866 1.00 93.50 102 ALA A N 1
ATOM 798 C CA . ALA A 1 102 ? 6.627 -2.115 4.309 1.00 93.50 102 ALA A CA 1
ATOM 799 C C . ALA A 1 102 ? 8.065 -1.889 4.806 1.00 93.50 102 ALA A C 1
ATOM 801 O O . ALA A 1 102 ? 8.323 -1.880 6.010 1.00 93.50 102 ALA A O 1
ATOM 802 N N . ASP A 1 103 ? 8.990 -1.627 3.881 1.00 91.62 103 ASP A N 1
ATOM 803 C CA . ASP A 1 103 ? 10.352 -1.225 4.229 1.00 91.62 103 ASP A CA 1
ATOM 804 C C . ASP A 1 103 ? 10.374 0.232 4.714 1.00 91.62 103 ASP A C 1
ATOM 806 O O . A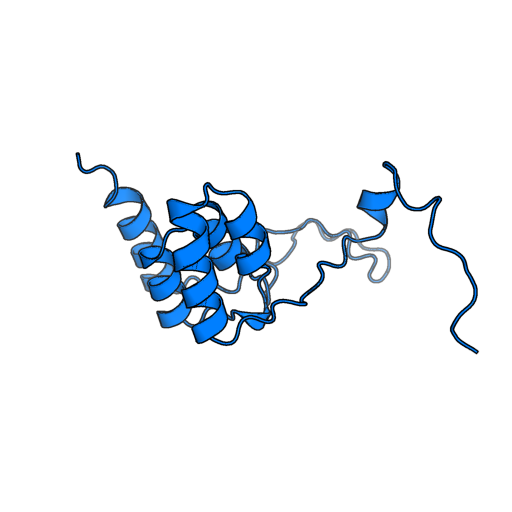SP A 1 103 ? 10.130 1.177 3.955 1.00 91.62 103 ASP A O 1
ATOM 810 N N . ILE A 1 104 ? 10.690 0.410 5.997 1.00 90.94 104 ILE A N 1
ATOM 811 C CA . ILE A 1 104 ? 10.814 1.724 6.634 1.00 90.94 104 ILE A CA 1
ATOM 812 C C . ILE A 1 104 ? 11.960 2.560 6.055 1.00 90.94 104 ILE A C 1
ATOM 814 O O . ILE A 1 104 ? 11.882 3.786 6.053 1.00 90.94 104 ILE A O 1
ATOM 818 N N . ASN A 1 105 ? 13.004 1.914 5.534 1.00 88.19 105 ASN A N 1
ATOM 819 C CA . ASN A 1 105 ? 14.193 2.578 5.005 1.00 88.19 105 ASN A CA 1
ATOM 820 C C . ASN A 1 105 ? 14.078 2.891 3.514 1.00 88.19 105 ASN A C 1
ATOM 822 O O . ASN A 1 105 ? 15.054 3.308 2.891 1.00 88.19 105 ASN A O 1
ATOM 826 N N . ARG A 1 106 ? 12.908 2.682 2.911 1.00 84.62 106 ARG A N 1
ATOM 827 C CA . ARG A 1 106 ? 12.755 2.788 1.468 1.00 84.62 106 ARG A CA 1
ATOM 828 C C . ARG A 1 106 ? 12.885 4.230 0.975 1.00 84.62 106 ARG A C 1
ATOM 830 O O . ARG A 1 106 ? 11.968 5.028 1.117 1.00 84.62 106 ARG A O 1
ATOM 837 N N . ILE A 1 107 ? 13.972 4.558 0.288 1.00 75.75 107 ILE A N 1
ATOM 838 C CA . ILE A 1 107 ? 14.216 5.925 -0.193 1.00 75.75 107 ILE A CA 1
ATOM 839 C C . ILE A 1 107 ? 13.615 6.128 -1.586 1.00 75.75 107 ILE A C 1
ATOM 841 O O . ILE A 1 107 ? 13.811 5.317 -2.494 1.00 75.75 107 ILE A O 1
ATOM 845 N N . ARG A 1 108 ? 12.914 7.250 -1.790 1.00 68.00 108 ARG A N 1
ATOM 846 C CA . ARG A 1 108 ? 12.525 7.693 -3.132 1.00 68.00 108 ARG A CA 1
ATOM 847 C C . ARG A 1 108 ? 13.743 8.287 -3.830 1.00 68.00 108 ARG A C 1
ATOM 849 O O . ARG A 1 108 ? 14.152 9.398 -3.496 1.00 68.00 108 ARG A O 1
ATOM 856 N N . PHE A 1 109 ? 14.274 7.596 -4.838 1.00 57.34 109 PHE A N 1
ATOM 857 C CA . PHE A 1 109 ? 15.134 8.239 -5.829 1.00 57.34 109 PHE A CA 1
ATOM 858 C C . PHE A 1 109 ? 14.278 9.230 -6.617 1.00 57.34 109 PHE A C 1
ATOM 860 O O . PHE A 1 109 ? 13.630 8.901 -7.608 1.00 57.34 109 PHE A O 1
ATOM 867 N N . LEU A 1 110 ? 14.225 10.463 -6.124 1.00 47.03 110 LEU A N 1
ATOM 868 C CA . LEU A 1 110 ? 13.837 11.598 -6.936 1.00 47.03 110 LEU A CA 1
ATOM 869 C C . LEU A 1 110 ? 14.824 11.659 -8.100 1.00 47.03 110 LEU A C 1
ATOM 871 O O . LEU A 1 110 ? 16.023 11.807 -7.876 1.00 47.03 110 LEU A O 1
ATOM 875 N N . SER A 1 111 ? 14.326 11.505 -9.329 1.00 40.03 111 SER A N 1
ATOM 876 C CA . SER A 1 111 ? 15.127 11.732 -10.534 1.00 40.03 111 SER A CA 1
ATOM 877 C C . SER A 1 111 ? 15.929 13.039 -10.382 1.00 40.03 111 SER A C 1
ATOM 879 O O . SER A 1 111 ? 15.367 14.021 -9.875 1.00 40.03 111 SER A O 1
ATOM 881 N N . PRO A 1 112 ? 17.200 13.097 -10.835 1.00 42.53 112 PRO A N 1
ATOM 882 C CA . PRO A 1 112 ? 18.056 14.283 -10.731 1.00 42.53 112 PRO A CA 1
ATOM 883 C C . PRO A 1 112 ? 17.410 15.587 -11.229 1.00 42.53 112 PRO A C 1
ATOM 885 O O . PRO A 1 112 ? 17.821 16.672 -10.828 1.00 42.53 112 PRO A O 1
ATOM 888 N N . THR A 1 113 ? 16.369 15.503 -12.060 1.00 46.09 113 THR A N 1
ATOM 889 C CA . THR A 1 113 ? 15.606 16.648 -12.571 1.00 46.09 113 THR A CA 1
ATOM 890 C C . THR A 1 113 ? 14.931 17.483 -11.472 1.00 46.09 113 THR A C 1
ATOM 892 O O . THR A 1 113 ? 14.807 18.691 -11.638 1.00 46.09 113 THR A O 1
ATOM 895 N N . ILE A 1 114 ? 14.536 16.896 -10.333 1.00 45.38 114 ILE A N 1
ATOM 896 C CA . ILE A 1 114 ? 13.931 17.663 -9.220 1.00 45.38 114 ILE A CA 1
ATOM 897 C C . ILE A 1 114 ? 14.999 18.346 -8.343 1.00 45.38 114 ILE A C 1
ATOM 899 O O . ILE A 1 114 ? 14.716 19.347 -7.688 1.00 45.38 114 ILE A O 1
ATOM 903 N N . LEU A 1 115 ? 16.253 17.881 -8.383 1.00 40.53 115 LEU A N 1
ATOM 904 C CA . LEU A 1 115 ? 17.349 18.404 -7.555 1.00 40.53 115 LEU A CA 1
ATOM 905 C C . LEU A 1 115 ? 18.117 19.582 -8.181 1.00 40.53 115 LEU A C 1
ATOM 907 O O . LEU A 1 115 ? 19.018 20.120 -7.540 1.00 40.53 115 LEU A O 1
ATOM 911 N N . GLN A 1 116 ? 17.738 20.064 -9.373 1.00 45.06 116 GLN A N 1
ATOM 912 C CA . GLN A 1 116 ? 18.224 21.375 -9.842 1.00 45.06 116 GLN A CA 1
ATOM 913 C C . GLN A 1 116 ? 17.636 22.552 -9.034 1.00 45.06 116 GLN A C 1
ATOM 915 O O . GLN A 1 116 ? 18.124 23.673 -9.143 1.00 45.06 116 GLN A O 1
ATOM 920 N N . GLY A 1 117 ? 16.655 22.298 -8.158 1.00 42.16 117 GLY A N 1
ATOM 921 C CA . GLY A 1 117 ? 16.086 23.261 -7.213 1.00 42.16 117 GLY A CA 1
ATOM 922 C C . GLY A 1 117 ? 16.564 23.082 -5.768 1.00 42.16 117 GLY A C 1
ATOM 923 O O . GLY A 1 117 ? 15.740 23.009 -4.866 1.00 42.16 117 GLY A O 1
ATOM 924 N N . GLY A 1 118 ? 17.876 23.018 -5.531 1.00 42.75 118 GLY A N 1
ATOM 925 C CA . GLY A 1 118 ? 18.458 23.142 -4.188 1.00 42.75 118 GLY A CA 1
ATOM 926 C C . GLY A 1 118 ? 18.645 21.826 -3.420 1.00 42.75 118 GLY A C 1
ATOM 927 O O . GLY A 1 118 ? 17.793 20.949 -3.406 1.00 42.75 118 GLY A O 1
ATOM 928 N N . ILE A 1 119 ? 19.768 21.740 -2.701 1.00 40.22 119 ILE A N 1
ATOM 929 C CA . ILE A 1 119 ? 20.215 20.610 -1.859 1.00 40.22 119 ILE A CA 1
ATOM 930 C C . ILE A 1 119 ? 20.908 19.456 -2.626 1.00 40.22 119 ILE A C 1
ATOM 932 O O . ILE A 1 119 ? 20.728 18.283 -2.325 1.00 40.22 119 ILE A O 1
ATOM 936 N N . LEU A 1 120 ? 21.803 19.777 -3.568 1.00 35.28 120 LEU A N 1
ATOM 937 C CA . LEU A 1 120 ? 22.933 18.890 -3.923 1.00 35.28 120 LEU A CA 1
ATOM 938 C C . LEU A 1 120 ? 24.309 19.576 -3.850 1.00 35.28 120 LEU A C 1
ATOM 940 O O . LEU A 1 120 ? 25.314 19.002 -4.249 1.00 35.28 120 LEU A O 1
ATOM 944 N N . SER A 1 121 ? 24.408 20.769 -3.256 1.00 40.38 121 SER A N 1
ATOM 945 C CA . SER A 1 121 ? 25.708 21.397 -2.961 1.00 40.38 121 SER A CA 1
ATOM 946 C C . SER A 1 121 ? 26.340 20.931 -1.639 1.00 40.38 121 SER A C 1
ATOM 948 O O . SER A 1 121 ? 27.347 21.492 -1.213 1.00 40.38 121 SER A O 1
ATOM 950 N N . ARG A 1 122 ? 25.779 19.915 -0.963 1.00 41.47 122 ARG A N 1
ATOM 951 C CA . ARG A 1 122 ? 26.303 19.398 0.316 1.00 41.47 122 ARG A CA 1
ATOM 952 C C . ARG A 1 122 ? 26.224 17.873 0.434 1.00 41.47 122 ARG A C 1
ATOM 954 O O . ARG A 1 122 ? 25.647 17.354 1.383 1.00 41.47 122 ARG A O 1
ATOM 961 N N . TRP A 1 123 ? 26.847 17.154 -0.495 1.00 37.19 123 TRP A N 1
ATOM 962 C CA . TRP A 1 123 ? 27.299 15.786 -0.225 1.00 37.19 123 TRP A CA 1
ATOM 963 C C . TRP A 1 123 ? 28.751 15.631 -0.699 1.00 37.19 123 TRP A C 1
ATOM 965 O O . TRP A 1 123 ? 29.029 15.955 -1.855 1.00 37.19 123 TRP A O 1
ATOM 975 N N . PRO A 1 124 ? 29.697 15.219 0.165 1.00 35.94 124 PRO A N 1
ATOM 976 C CA . PRO A 1 124 ? 31.106 15.160 -0.202 1.00 35.94 124 PRO A CA 1
ATOM 977 C C . PRO A 1 124 ? 31.377 13.952 -1.118 1.00 35.94 124 PRO A C 1
ATOM 979 O O . PRO A 1 124 ? 30.947 12.839 -0.803 1.00 35.94 124 PRO A O 1
ATOM 982 N N . PRO A 1 125 ? 32.096 14.130 -2.239 1.00 40.62 125 PRO A N 1
ATOM 983 C CA . PRO A 1 125 ? 32.547 13.017 -3.060 1.00 40.62 125 PRO A CA 1
ATOM 984 C C . PRO A 1 125 ? 33.784 12.387 -2.410 1.00 40.62 125 PRO A C 1
ATOM 986 O O . PRO A 1 125 ? 34.839 13.014 -2.341 1.00 40.62 125 PRO A O 1
ATOM 989 N N . GLY A 1 126 ? 33.663 11.154 -1.918 1.00 48.06 126 GLY A N 1
ATOM 990 C CA . GLY A 1 126 ? 34.825 10.417 -1.418 1.00 48.06 126 GLY A CA 1
ATOM 991 C C . GLY A 1 126 ? 34.498 9.219 -0.541 1.00 48.06 126 GLY A C 1
ATOM 992 O O . GLY A 1 126 ? 34.950 9.183 0.596 1.00 48.06 126 GLY A O 1
ATOM 993 N N . LEU A 1 127 ? 33.707 8.264 -1.043 1.00 44.09 127 LEU A N 1
ATOM 994 C CA . LEU A 1 127 ? 33.624 6.910 -0.473 1.00 44.09 127 LEU A CA 1
ATOM 995 C C . LEU A 1 127 ? 32.930 5.946 -1.445 1.00 44.09 127 LEU A C 1
ATOM 997 O O . LEU A 1 127 ? 31.798 5.527 -1.243 1.00 44.09 127 LEU A O 1
ATOM 1001 N N . VAL A 1 128 ? 33.630 5.622 -2.527 1.00 42.75 128 VAL A N 1
ATOM 1002 C CA . VAL A 1 128 ? 33.592 4.315 -3.200 1.00 42.75 128 VAL A CA 1
ATOM 1003 C C . VAL A 1 128 ? 34.914 4.217 -3.961 1.00 42.75 128 VAL A C 1
ATOM 1005 O O . VAL A 1 128 ? 35.262 5.154 -4.678 1.00 42.75 128 VAL A O 1
ATOM 1008 N N . GLY A 1 129 ? 35.693 3.182 -3.634 1.00 36.31 129 GLY A N 1
ATOM 1009 C CA . GLY A 1 129 ? 37.089 3.000 -4.051 1.00 36.31 129 GLY A CA 1
ATOM 1010 C C . GLY A 1 129 ? 37.285 2.578 -5.497 1.00 36.31 129 GLY A C 1
ATOM 1011 O O . GLY A 1 129 ? 36.277 2.334 -6.196 1.00 36.31 129 GLY A O 1
#

Foldseek 3Di:
DDPPVVVVVVLLVCVVVPDQQQWAPQPLPPPPPPPDRDPDRDTDNRALVQLLVCLLVLPVVSNVVNVVSPRDLVRDPSLVNNVNDDPVRNVVSNVVSVVVPRDPPDDDPPDCVVPVPDDPVDDDPDPDD

Secondary structure (DSSP, 8-state):
---THHHHHHHHHHHHTT--TTPBP-------STT---SSPPPBTT--HHHHHHHHHT-HHHHHHHHHTT--GGG--HHHHHTTS-HHHHHHHHHHHHHTT--TT------GGGGGGS--SS-------